Protein AF-A0A0V8QH85-F1 (afdb_monomer_lite)

Sequence (106 aa):
MLTVLGNLALYLEEEDCFEEALRQLEKKIQLELSCRRVGGVGKILVDAAYTMERQNTQGEKRKQMYIQAYYLLDLMQENVTKGIVFNHFKAVYGEEIEVEESCCIK

Radius of gyration: 14.27 Å; chains: 1; bounding box: 27×33×39 Å

Organism: NCBI:txid290052

Foldseek 3Di:
DLVVLQVVLVVCLVVVVLVVSLVSLVVSLVVCVVVVVLLCNLVSLVSNLVSCVSNVPDDPSSLVSLLVSLVSCVVSVVVVVNVVSQVVSCVVPVDGNDDPPPDPPD

Structure (mmCIF, N/CA/C/O backbone):
data_AF-A0A0V8QH85-F1
#
_entry.id   AF-A0A0V8QH85-F1
#
loop_
_atom_site.group_PDB
_atom_site.id
_atom_site.type_symbol
_atom_site.label_atom_id
_atom_site.label_alt_id
_atom_site.label_comp_id
_atom_site.label_asym_id
_atom_site.label_entity_id
_atom_site.label_seq_id
_atom_site.pdbx_PDB_ins_code
_atom_site.Cartn_x
_atom_site.Cartn_y
_atom_site.Cartn_z
_atom_site.occupancy
_atom_site.B_iso_or_equiv
_atom_site.auth_seq_id
_atom_site.auth_comp_id
_atom_site.auth_asym_id
_atom_site.auth_atom_id
_atom_site.pdbx_PDB_model_num
ATOM 1 N N . MET A 1 1 ? -1.942 9.559 -16.497 1.00 61.25 1 MET A N 1
ATOM 2 C CA . MET A 1 1 ? -0.639 9.544 -15.791 1.00 61.25 1 MET A CA 1
ATOM 3 C C . MET A 1 1 ? -0.697 8.694 -14.522 1.00 61.25 1 MET A C 1
ATOM 5 O O . MET A 1 1 ? 0.016 7.708 -14.469 1.00 61.25 1 MET A O 1
ATOM 9 N N . LEU A 1 2 ? -1.595 8.975 -13.566 1.00 68.56 2 LEU A N 1
ATOM 10 C CA . LEU A 1 2 ? -1.756 8.165 -12.339 1.00 68.56 2 LEU A CA 1
ATOM 11 C C . LEU A 1 2 ? -2.108 6.688 -12.605 1.00 68.56 2 LEU A C 1
ATOM 13 O O . LEU A 1 2 ? -1.519 5.798 -11.999 1.00 68.56 2 LEU A O 1
ATOM 17 N N . THR A 1 3 ? -3.003 6.429 -13.563 1.00 81.31 3 THR A N 1
ATOM 18 C CA . THR A 1 3 ? -3.347 5.070 -14.020 1.00 81.31 3 THR A CA 1
ATOM 19 C C . THR A 1 3 ? -2.162 4.354 -14.666 1.00 81.31 3 THR A C 1
ATOM 21 O O . THR A 1 3 ? -1.985 3.162 -14.471 1.00 81.31 3 THR A O 1
ATOM 24 N N . VAL A 1 4 ? -1.311 5.086 -15.397 1.00 90.12 4 VAL A N 1
ATOM 25 C CA . VAL A 1 4 ? -0.141 4.507 -16.081 1.00 90.12 4 VAL A CA 1
ATOM 26 C C . VAL A 1 4 ? 0.888 4.032 -15.059 1.00 90.12 4 VAL A C 1
ATOM 28 O O . VAL A 1 4 ? 1.387 2.923 -15.185 1.00 90.12 4 VAL A O 1
ATOM 31 N N . LEU A 1 5 ? 1.162 4.835 -14.024 1.00 91.06 5 LEU A N 1
ATOM 32 C CA . LEU A 1 5 ? 2.097 4.456 -12.960 1.00 91.06 5 LEU A CA 1
ATOM 33 C C . LEU A 1 5 ? 1.595 3.254 -12.152 1.00 91.06 5 LEU A C 1
ATOM 35 O O . LEU A 1 5 ? 2.386 2.376 -11.836 1.00 91.06 5 LEU A O 1
ATOM 39 N N . GLY A 1 6 ? 0.290 3.198 -11.853 1.00 90.50 6 GLY A N 1
ATOM 40 C CA . GLY A 1 6 ? -0.310 2.053 -11.159 1.00 90.50 6 GLY A CA 1
ATOM 41 C C . GLY A 1 6 ? -0.239 0.763 -11.975 1.00 90.50 6 GLY A C 1
ATOM 42 O O . GLY A 1 6 ? 0.235 -0.248 -11.476 1.00 90.50 6 GLY A O 1
ATOM 43 N N . ASN A 1 7 ? -0.638 0.813 -13.248 1.00 93.81 7 ASN A N 1
ATOM 44 C CA . ASN A 1 7 ? -0.606 -0.367 -14.114 1.00 93.81 7 ASN A CA 1
ATOM 45 C C . ASN A 1 7 ? 0.828 -0.839 -14.390 1.00 93.81 7 ASN A C 1
ATOM 47 O O . ASN A 1 7 ? 1.073 -2.037 -14.456 1.00 93.81 7 ASN A O 1
ATOM 51 N N . LEU A 1 8 ? 1.778 0.091 -14.535 1.00 96.00 8 LEU A N 1
ATOM 52 C CA . LEU A 1 8 ? 3.187 -0.258 -14.697 1.00 96.00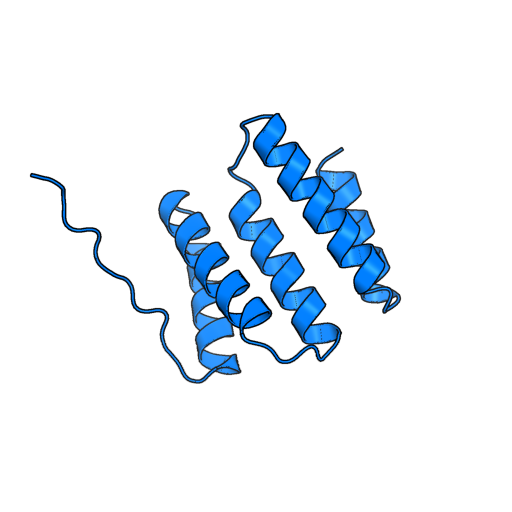 8 LEU A CA 1
ATOM 53 C C . LEU A 1 8 ? 3.753 -0.908 -13.430 1.00 96.00 8 LEU A C 1
ATOM 55 O O . LEU A 1 8 ? 4.504 -1.867 -13.545 1.00 96.00 8 LEU A O 1
ATOM 59 N N . ALA A 1 9 ? 3.398 -0.411 -12.240 1.00 96.44 9 ALA A N 1
ATOM 60 C CA . ALA A 1 9 ? 3.805 -1.039 -10.986 1.00 96.44 9 ALA A CA 1
ATOM 61 C C . ALA A 1 9 ? 3.292 -2.481 -10.884 1.00 96.44 9 ALA A C 1
ATOM 63 O O . ALA A 1 9 ? 4.074 -3.367 -10.565 1.00 96.44 9 ALA A O 1
ATOM 64 N N . LEU A 1 10 ? 2.020 -2.712 -11.226 1.00 95.31 10 LEU A N 1
ATOM 65 C CA . LEU A 1 10 ? 1.426 -4.050 -11.240 1.00 95.31 10 LEU A CA 1
ATOM 66 C C . LEU A 1 10 ? 2.164 -4.986 -12.205 1.00 95.31 10 LEU A C 1
ATOM 68 O O . LEU A 1 10 ? 2.580 -6.063 -11.802 1.00 95.31 10 LEU A O 1
ATOM 72 N N . TYR A 1 11 ? 2.395 -4.548 -13.446 1.00 97.06 11 TYR A N 1
ATOM 73 C CA . TYR A 1 11 ? 3.147 -5.333 -14.428 1.00 97.06 11 TYR A CA 1
ATOM 74 C C . TYR A 1 11 ? 4.560 -5.678 -13.931 1.00 97.06 11 TYR A C 1
ATOM 76 O O . TYR A 1 11 ? 5.016 -6.806 -14.058 1.00 97.06 11 TYR A O 1
ATOM 84 N N . LEU A 1 12 ? 5.261 -4.713 -13.332 1.00 97.62 12 LEU A N 1
ATOM 85 C CA . LEU A 1 12 ? 6.594 -4.947 -12.773 1.00 97.62 12 LEU A CA 1
ATOM 86 C C . LEU A 1 12 ? 6.557 -5.933 -11.597 1.00 97.62 12 LEU A C 1
ATOM 88 O O . LEU A 1 12 ? 7.474 -6.729 -11.460 1.00 97.62 12 LEU A O 1
ATOM 92 N N . GLU A 1 13 ? 5.512 -5.906 -10.771 1.00 96.19 13 GLU A N 1
ATOM 93 C CA . GLU A 1 13 ? 5.316 -6.884 -9.698 1.00 96.19 13 GLU A CA 1
ATOM 94 C C . GLU A 1 13 ? 5.018 -8.297 -10.237 1.00 96.19 13 GLU A C 1
ATOM 96 O O . GLU A 1 13 ? 5.469 -9.288 -9.660 1.00 96.19 13 GLU A O 1
ATOM 101 N N . GLU A 1 14 ? 4.275 -8.419 -11.340 1.00 95.94 14 GLU A N 1
ATOM 102 C CA . GLU A 1 14 ? 4.041 -9.698 -12.033 1.00 95.94 14 GLU A CA 1
ATOM 103 C C . GLU A 1 14 ? 5.337 -10.286 -12.611 1.00 95.94 14 GLU A C 1
ATOM 105 O O . GLU A 1 14 ? 5.523 -11.499 -12.580 1.00 95.94 14 GLU A O 1
ATOM 110 N N . GLU A 1 15 ? 6.259 -9.428 -13.047 1.00 97.50 15 GLU A N 1
ATOM 111 C CA . GLU A 1 15 ? 7.591 -9.790 -13.554 1.00 97.50 15 GLU A CA 1
ATOM 112 C C . GLU A 1 15 ? 8.667 -9.877 -12.447 1.00 97.50 15 GLU A C 1
ATOM 114 O O . GLU A 1 15 ? 9.864 -9.823 -12.734 1.00 97.50 15 GLU A O 1
ATOM 119 N N . ASP A 1 16 ? 8.263 -9.939 -11.171 1.00 96.44 16 ASP A N 1
ATOM 120 C CA . ASP A 1 16 ? 9.140 -9.976 -9.986 1.00 96.44 16 ASP A CA 1
ATOM 121 C C . ASP A 1 16 ? 10.170 -8.816 -9.899 1.00 96.44 16 ASP A C 1
ATOM 123 O O . ASP A 1 16 ? 11.140 -8.853 -9.136 1.00 96.44 16 ASP A O 1
ATOM 127 N N . CYS A 1 17 ? 9.941 -7.724 -10.633 1.00 97.12 17 CYS A N 1
ATOM 128 C CA . CYS A 1 17 ? 10.722 -6.485 -10.612 1.00 97.12 17 CYS A CA 1
ATOM 129 C C . CYS A 1 17 ? 10.251 -5.567 -9.468 1.00 97.12 17 CYS A C 1
ATOM 131 O O . CYS A 1 17 ? 9.789 -4.440 -9.678 1.00 97.12 17 CYS A O 1
ATOM 133 N N . PHE A 1 18 ? 10.320 -6.073 -8.233 1.00 96.25 18 PHE A N 1
ATOM 134 C CA . PHE A 1 18 ? 9.707 -5.439 -7.059 1.00 96.25 18 PHE A CA 1
ATOM 135 C C . PHE A 1 18 ? 10.246 -4.034 -6.766 1.00 96.25 18 PHE A C 1
ATOM 137 O O . PHE A 1 18 ? 9.480 -3.119 -6.468 1.00 96.25 18 PHE A O 1
ATOM 144 N N . GLU A 1 19 ? 11.557 -3.828 -6.887 1.00 95.88 19 GLU A N 1
ATOM 145 C CA . GLU A 1 19 ? 12.178 -2.525 -6.630 1.00 95.88 19 GLU A CA 1
ATOM 146 C C . GLU A 1 19 ? 11.726 -1.475 -7.652 1.00 95.88 19 GLU A C 1
ATOM 148 O O . GLU A 1 19 ? 11.449 -0.321 -7.316 1.00 95.88 19 GLU A O 1
ATOM 153 N N . GLU A 1 20 ? 11.619 -1.860 -8.923 1.00 97.44 20 GLU A N 1
ATOM 154 C CA . GLU A 1 20 ? 11.078 -1.017 -9.980 1.00 97.44 20 GLU A CA 1
ATOM 155 C C . GLU A 1 20 ? 9.605 -0.685 -9.721 1.00 97.44 20 GLU A C 1
ATOM 157 O O . GLU A 1 20 ? 9.220 0.477 -9.898 1.00 97.44 20 GLU A O 1
ATOM 162 N N . ALA A 1 21 ? 8.803 -1.667 -9.293 1.00 97.50 21 ALA A N 1
ATOM 163 C CA . ALA A 1 21 ? 7.393 -1.489 -8.954 1.00 97.50 21 ALA A CA 1
ATOM 164 C C . ALA A 1 21 ? 7.222 -0.479 -7.809 1.00 97.50 21 ALA A C 1
ATOM 166 O O . ALA A 1 21 ? 6.505 0.517 -7.964 1.00 97.50 21 ALA A O 1
ATOM 167 N N . LEU A 1 22 ? 7.972 -0.649 -6.713 1.00 96.38 22 LEU A N 1
ATOM 168 C CA . LEU A 1 22 ? 7.981 0.274 -5.574 1.00 96.38 22 LEU A CA 1
ATOM 169 C C . LEU A 1 22 ? 8.361 1.700 -5.994 1.00 96.38 22 LEU A C 1
ATOM 171 O O . LEU A 1 22 ? 7.698 2.658 -5.588 1.00 96.38 22 LEU A O 1
ATOM 175 N N . ARG A 1 23 ? 9.354 1.864 -6.881 1.00 97.19 23 ARG A N 1
ATOM 176 C CA . ARG A 1 23 ? 9.720 3.185 -7.424 1.00 97.19 23 ARG A CA 1
ATOM 177 C C . ARG A 1 23 ? 8.590 3.830 -8.230 1.00 97.19 23 ARG A C 1
ATOM 179 O O . ARG A 1 23 ? 8.466 5.056 -8.221 1.00 97.19 23 ARG A O 1
ATOM 186 N N . GLN A 1 24 ? 7.768 3.060 -8.947 1.00 97.62 24 GLN A N 1
ATOM 187 C CA . GLN A 1 24 ? 6.608 3.631 -9.648 1.00 97.62 24 GLN A CA 1
ATOM 188 C C . GLN A 1 24 ? 5.496 4.040 -8.679 1.00 97.62 24 GLN A C 1
ATOM 190 O O . GLN A 1 24 ? 4.887 5.097 -8.868 1.00 97.62 24 GLN A O 1
ATOM 195 N N . LEU A 1 25 ? 5.251 3.247 -7.633 1.00 96.62 25 LEU A N 1
ATOM 196 C CA . LEU A 1 25 ? 4.275 3.571 -6.590 1.00 96.62 25 LEU A CA 1
ATOM 197 C C . LEU A 1 25 ? 4.685 4.829 -5.815 1.00 96.62 25 LEU A C 1
ATOM 199 O O . LEU A 1 25 ? 3.856 5.715 -5.613 1.00 96.62 25 LEU A O 1
ATOM 203 N N . GLU A 1 26 ? 5.970 4.986 -5.492 1.00 96.00 26 GLU A N 1
ATOM 204 C CA . GLU A 1 26 ? 6.497 6.206 -4.873 1.00 96.00 26 GLU A CA 1
ATOM 205 C C . GLU A 1 26 ? 6.263 7.441 -5.758 1.00 96.00 26 GLU A C 1
ATOM 207 O O . GLU A 1 26 ? 5.729 8.451 -5.294 1.00 96.00 26 GLU A O 1
ATOM 212 N N . LYS A 1 27 ? 6.566 7.354 -7.061 1.00 95.94 27 LYS A N 1
ATOM 213 C CA . LYS A 1 27 ? 6.274 8.439 -8.016 1.00 95.94 27 LYS A CA 1
ATOM 214 C C . LYS A 1 27 ? 4.785 8.770 -8.073 1.00 95.94 27 LYS A C 1
ATOM 216 O O . LYS A 1 27 ? 4.414 9.938 -8.198 1.00 95.94 27 LYS A O 1
ATOM 221 N N . LYS A 1 28 ? 3.919 7.757 -7.988 1.00 95.31 28 LYS A N 1
ATOM 222 C CA . LYS A 1 28 ? 2.462 7.938 -7.975 1.00 95.31 28 LYS A CA 1
ATOM 223 C C . LYS A 1 28 ? 2.021 8.699 -6.720 1.00 95.31 28 LYS A C 1
ATOM 225 O O . LYS A 1 28 ? 1.246 9.642 -6.854 1.00 95.31 28 LYS A O 1
ATOM 230 N N . ILE A 1 29 ? 2.568 8.369 -5.545 1.00 94.56 29 ILE A N 1
ATOM 231 C CA . ILE A 1 29 ? 2.338 9.116 -4.293 1.00 94.56 29 ILE A CA 1
ATOM 232 C C . ILE A 1 29 ? 2.808 10.568 -4.438 1.00 94.56 29 ILE A C 1
ATOM 234 O O . ILE A 1 29 ? 2.038 11.490 -4.175 1.00 94.56 29 ILE A O 1
ATOM 238 N N . GLN A 1 30 ? 4.039 10.792 -4.908 1.00 94.38 30 GLN A N 1
ATOM 239 C CA . GLN A 1 30 ? 4.583 12.141 -5.103 1.00 94.38 30 GLN A CA 1
ATOM 240 C C . GLN A 1 30 ? 3.699 12.983 -6.034 1.00 94.38 30 GLN A C 1
ATOM 242 O O . GLN A 1 30 ? 3.480 14.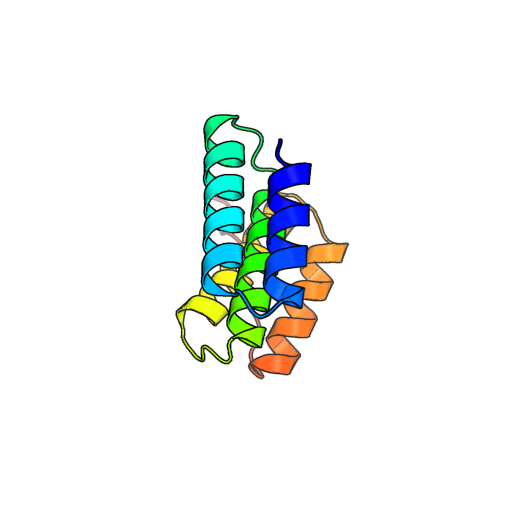168 -5.776 1.00 94.38 30 GLN A O 1
ATOM 247 N N . LEU A 1 31 ? 3.143 12.377 -7.087 1.00 92.81 31 LEU A N 1
ATOM 248 C CA . LEU A 1 31 ? 2.244 13.057 -8.016 1.00 92.81 31 LEU A CA 1
ATOM 249 C C . LEU A 1 31 ? 0.883 13.381 -7.380 1.00 92.81 31 LEU A C 1
ATOM 251 O O . LEU A 1 31 ? 0.398 14.500 -7.535 1.00 92.81 31 LEU A O 1
ATOM 255 N N . GLU A 1 32 ? 0.279 12.440 -6.646 1.00 92.25 32 GLU A N 1
ATOM 256 C CA . GLU A 1 32 ? -0.974 12.658 -5.900 1.00 92.25 32 GLU A CA 1
ATOM 257 C C . GLU A 1 32 ? -0.855 13.828 -4.917 1.00 92.25 32 GLU A C 1
ATOM 259 O O . GLU A 1 32 ? -1.732 14.698 -4.872 1.00 92.25 32 GLU A O 1
ATOM 264 N N . LEU A 1 33 ? 0.253 13.871 -4.170 1.00 91.19 33 LEU A N 1
ATOM 265 C CA . LEU A 1 33 ? 0.555 14.936 -3.216 1.00 91.19 33 LEU A CA 1
ATOM 266 C C . LEU A 1 33 ? 0.786 16.273 -3.927 1.00 91.19 33 LEU A C 1
ATOM 268 O O . LEU A 1 33 ? 0.172 17.277 -3.569 1.00 91.19 33 LEU A O 1
ATOM 272 N N . SER A 1 34 ? 1.608 16.282 -4.980 1.00 93.19 34 SER A N 1
ATOM 273 C CA . SER A 1 34 ? 1.917 17.496 -5.752 1.00 93.19 34 SER A CA 1
ATOM 274 C C . SER A 1 34 ? 0.672 18.100 -6.406 1.00 93.19 34 SER A C 1
ATOM 276 O O . SER A 1 34 ? 0.528 19.319 -6.483 1.00 93.19 34 SER A O 1
ATOM 278 N N . CYS A 1 35 ? -0.261 17.253 -6.844 1.00 91.81 35 CYS A N 1
ATOM 279 C CA . CYS A 1 35 ? -1.532 17.677 -7.422 1.00 91.81 35 CYS A CA 1
ATOM 280 C C . CYS A 1 35 ? -2.634 17.937 -6.384 1.00 91.81 35 CYS A C 1
ATOM 282 O O . CYS A 1 35 ? -3.752 18.258 -6.788 1.00 91.81 35 CYS A O 1
ATOM 284 N N . ARG A 1 36 ? -2.355 17.789 -5.079 1.00 88.31 36 ARG A N 1
ATOM 285 C CA . ARG A 1 36 ? -3.330 17.927 -3.979 1.00 88.31 36 ARG A CA 1
ATOM 286 C C . ARG A 1 36 ? -4.592 17.076 -4.164 1.00 88.31 36 ARG A C 1
ATOM 288 O O . ARG A 1 36 ? -5.673 17.470 -3.739 1.00 88.31 36 ARG A O 1
ATOM 295 N N . ARG A 1 37 ? -4.466 15.925 -4.828 1.00 82.88 37 ARG A N 1
ATOM 296 C CA . ARG A 1 37 ? -5.590 15.012 -5.070 1.00 82.88 37 ARG A CA 1
ATOM 297 C C . ARG A 1 37 ? -5.811 14.107 -3.868 1.00 82.88 37 ARG A C 1
ATOM 299 O O . ARG A 1 37 ? -6.948 14.014 -3.430 1.00 82.88 37 ARG A O 1
ATOM 306 N N . VAL A 1 38 ? -4.728 13.547 -3.313 1.00 80.69 38 VAL A N 1
ATOM 307 C CA . VAL A 1 38 ? -4.574 12.812 -2.030 1.00 80.69 38 VAL A CA 1
ATOM 308 C C . VAL A 1 38 ? -5.508 11.605 -1.803 1.00 80.69 38 VAL A C 1
ATOM 310 O O . VAL A 1 38 ? -5.101 10.648 -1.153 1.00 80.69 38 VAL A O 1
ATOM 313 N N . GLY A 1 39 ? -6.701 11.561 -2.398 1.00 81.12 39 GLY A N 1
ATOM 314 C CA . GLY A 1 39 ? -7.711 10.514 -2.239 1.00 81.12 39 GLY A CA 1
ATOM 315 C C . GLY A 1 39 ? -7.291 9.128 -2.736 1.00 81.12 39 GLY A C 1
ATOM 316 O O . GLY A 1 39 ? -7.965 8.143 -2.461 1.00 81.12 39 GLY A O 1
ATOM 317 N N . GLY A 1 40 ? -6.181 9.023 -3.469 1.00 86.25 40 GLY A N 1
ATOM 318 C CA . GLY A 1 40 ? -5.611 7.743 -3.888 1.00 86.25 40 GLY A CA 1
ATOM 319 C C . GLY A 1 40 ? -4.525 7.196 -2.958 1.00 86.25 40 GLY A C 1
ATOM 320 O O . GLY A 1 40 ? -4.175 6.025 -3.080 1.00 86.25 40 GLY A O 1
ATOM 321 N N . VAL A 1 41 ? -3.973 8.006 -2.046 1.00 93.00 41 VAL A N 1
ATOM 322 C CA . VAL A 1 41 ? -2.711 7.680 -1.352 1.00 93.00 41 VAL A CA 1
ATOM 323 C C . VAL A 1 41 ? -2.841 6.437 -0.476 1.00 93.00 41 VAL A C 1
ATOM 325 O O . VAL A 1 41 ? -1.965 5.580 -0.533 1.00 93.00 41 VAL A O 1
ATOM 328 N N . GLY A 1 42 ? -3.955 6.281 0.248 1.00 94.06 42 GLY A N 1
ATOM 329 C CA . GLY A 1 42 ? -4.203 5.082 1.054 1.00 94.06 42 GLY A CA 1
ATOM 330 C C . GLY A 1 42 ? -4.138 3.796 0.224 1.00 94.06 42 GLY A C 1
ATOM 331 O O . GLY A 1 42 ? -3.446 2.861 0.605 1.00 94.06 42 GLY A O 1
ATOM 332 N N . LYS A 1 43 ? -4.762 3.779 -0.962 1.00 93.62 43 LYS A N 1
ATOM 333 C CA . LYS A 1 43 ? -4.740 2.623 -1.879 1.00 93.62 43 LYS A CA 1
ATOM 334 C C . LYS A 1 43 ? -3.329 2.343 -2.405 1.00 93.62 43 LYS A C 1
ATOM 336 O O . LYS A 1 43 ? -2.907 1.199 -2.437 1.00 93.62 43 LYS A O 1
ATOM 341 N N . ILE A 1 44 ? -2.570 3.389 -2.736 1.00 95.69 44 ILE A N 1
ATOM 342 C CA . ILE A 1 44 ? -1.194 3.241 -3.238 1.00 95.69 44 ILE A CA 1
ATOM 343 C C . ILE A 1 44 ? -0.254 2.677 -2.160 1.00 95.69 44 ILE A C 1
ATOM 345 O O . ILE A 1 44 ?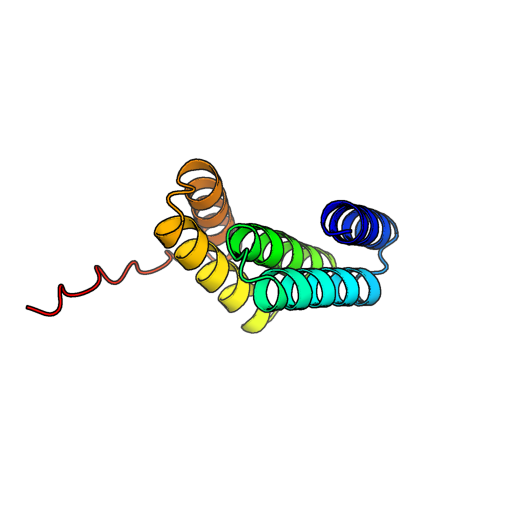 0.661 1.923 -2.480 1.00 95.69 44 ILE A O 1
ATOM 349 N N . LEU A 1 45 ? -0.472 3.015 -0.885 1.00 95.94 45 LEU A N 1
ATOM 350 C CA . LEU A 1 45 ? 0.284 2.428 0.225 1.00 95.94 45 LEU A CA 1
ATOM 351 C C . LEU A 1 45 ? -0.044 0.946 0.440 1.00 95.94 45 LEU A C 1
ATOM 353 O O . LEU A 1 45 ? 0.863 0.191 0.779 1.00 95.94 45 LEU A O 1
ATOM 357 N N . VAL A 1 46 ? -1.296 0.524 0.216 1.00 95.62 46 VAL A N 1
ATOM 358 C CA . VAL A 1 46 ? -1.658 -0.907 0.213 1.00 95.62 46 VAL A CA 1
ATOM 359 C C . VAL A 1 46 ? -0.897 -1.637 -0.887 1.00 95.62 46 VAL A C 1
ATOM 361 O O . VAL A 1 46 ? -0.249 -2.636 -0.591 1.00 95.62 46 VAL A O 1
ATOM 364 N N . ASP A 1 47 ? -0.916 -1.106 -2.116 1.00 95.12 47 ASP A N 1
ATOM 365 C CA . ASP A 1 47 ? -0.185 -1.691 -3.247 1.00 95.12 47 ASP A CA 1
ATOM 366 C C . ASP A 1 47 ? 1.308 -1.843 -2.897 1.00 95.12 47 ASP A C 1
ATOM 368 O O . ASP A 1 47 ? 1.888 -2.908 -3.067 1.00 95.12 47 ASP A O 1
ATOM 372 N N . ALA A 1 48 ? 1.925 -0.810 -2.309 1.00 95.44 48 ALA A N 1
ATOM 373 C CA . ALA A 1 48 ? 3.339 -0.847 -1.933 1.00 95.44 48 ALA A CA 1
ATOM 374 C C . ALA A 1 48 ? 3.638 -1.863 -0.818 1.00 95.44 48 ALA A C 1
ATOM 376 O O . ALA A 1 48 ? 4.637 -2.582 -0.890 1.00 95.44 48 ALA A O 1
ATOM 377 N N . ALA A 1 49 ? 2.782 -1.943 0.204 1.00 94.75 49 ALA A N 1
ATOM 378 C CA . ALA A 1 49 ? 2.924 -2.915 1.284 1.00 94.75 49 ALA A CA 1
ATOM 379 C C . ALA A 1 49 ? 2.803 -4.356 0.763 1.00 94.75 49 ALA A C 1
ATOM 381 O O . ALA A 1 49 ? 3.567 -5.226 1.186 1.00 94.75 49 ALA A O 1
ATOM 382 N N . TYR A 1 50 ? 1.898 -4.587 -0.190 1.00 93.94 50 TYR A N 1
ATOM 383 C CA . TYR A 1 50 ? 1.726 -5.876 -0.848 1.00 93.94 50 TYR A CA 1
ATOM 384 C C . TYR A 1 50 ? 2.926 -6.243 -1.733 1.00 93.94 50 TYR A C 1
ATOM 386 O O . TYR A 1 50 ? 3.449 -7.351 -1.624 1.00 93.94 50 TYR A O 1
ATOM 394 N N . THR A 1 51 ? 3.456 -5.306 -2.522 1.00 95.12 51 THR A N 1
ATOM 395 C CA . THR A 1 51 ? 4.688 -5.530 -3.298 1.00 95.12 51 THR A CA 1
ATOM 396 C C . THR A 1 51 ? 5.862 -5.904 -2.384 1.00 95.12 51 THR A C 1
ATOM 398 O O . THR A 1 51 ? 6.599 -6.849 -2.665 1.00 95.12 51 THR A O 1
ATOM 401 N N . MET A 1 52 ? 6.012 -5.222 -1.241 1.00 93.94 52 MET A N 1
ATOM 402 C CA . MET A 1 52 ? 7.019 -5.566 -0.227 1.00 93.94 52 MET A CA 1
ATOM 403 C C . MET A 1 52 ? 6.803 -6.966 0.367 1.00 93.94 52 MET A C 1
ATOM 405 O O . MET A 1 52 ? 7.770 -7.683 0.647 1.00 93.94 52 MET A O 1
ATOM 409 N N . GLU A 1 53 ? 5.543 -7.362 0.564 1.00 91.81 53 GLU A N 1
ATOM 410 C CA . GLU A 1 53 ? 5.163 -8.707 0.996 1.00 91.81 53 GLU A CA 1
ATOM 411 C C . GLU A 1 53 ? 5.606 -9.764 -0.018 1.00 91.81 53 GLU A C 1
ATOM 413 O O . GLU A 1 53 ? 6.279 -10.720 0.366 1.00 91.81 53 GLU A O 1
ATOM 418 N N . ARG A 1 54 ? 5.326 -9.545 -1.309 1.00 92.06 54 ARG A N 1
ATOM 419 C CA . ARG A 1 54 ? 5.735 -10.436 -2.404 1.00 92.06 54 ARG A CA 1
ATOM 420 C C . ARG A 1 54 ? 7.246 -10.541 -2.580 1.00 92.06 54 ARG A C 1
ATOM 422 O O . ARG A 1 54 ? 7.750 -11.622 -2.871 1.00 92.06 54 ARG A O 1
ATOM 429 N N . GLN A 1 55 ? 7.974 -9.459 -2.319 1.00 93.19 55 GLN A N 1
ATOM 430 C CA . GLN A 1 55 ? 9.437 -9.456 -2.293 1.00 93.19 55 GLN A CA 1
ATOM 431 C C . GLN A 1 55 ? 10.018 -10.253 -1.100 1.00 93.19 55 GLN A C 1
ATOM 433 O O . GLN A 1 55 ? 11.234 -10.375 -0.970 1.00 93.19 55 GLN A O 1
ATOM 438 N N . ASN A 1 56 ? 9.181 -10.786 -0.196 1.00 85.69 56 ASN A N 1
ATOM 439 C CA . ASN A 1 56 ? 9.582 -11.387 1.081 1.00 85.69 56 ASN A CA 1
ATOM 440 C C . ASN A 1 56 ? 10.402 -10.438 1.968 1.00 85.69 56 ASN A C 1
ATOM 442 O O . ASN A 1 56 ? 11.173 -10.874 2.827 1.00 85.69 56 ASN A O 1
ATOM 446 N N . THR A 1 57 ? 10.217 -9.125 1.802 1.00 74.69 57 THR A N 1
ATOM 447 C CA . THR A 1 57 ? 10.827 -8.150 2.705 1.00 74.69 57 THR A CA 1
ATOM 448 C C . THR A 1 57 ? 10.035 -8.138 4.008 1.00 74.69 57 THR A C 1
ATOM 450 O O . THR A 1 57 ? 8.978 -7.520 4.144 1.00 74.69 57 THR A O 1
ATOM 453 N N . GLN A 1 58 ? 10.524 -8.897 4.987 1.00 64.88 58 GLN A N 1
ATOM 454 C CA . GLN A 1 58 ? 10.006 -8.821 6.345 1.00 64.88 58 GLN A CA 1
ATOM 455 C C . GLN A 1 58 ? 10.574 -7.577 7.015 1.00 64.88 58 GLN A C 1
ATOM 457 O O . GLN A 1 58 ? 11.787 -7.373 7.058 1.00 64.88 58 GLN A O 1
ATOM 462 N N . GLY A 1 59 ? 9.700 -6.727 7.541 1.00 79.94 59 GLY A N 1
ATOM 463 C CA . GLY A 1 59 ? 10.161 -5.578 8.292 1.00 79.94 59 GLY A CA 1
ATOM 464 C C . GLY A 1 59 ? 9.041 -4.690 8.788 1.00 79.94 59 GLY A C 1
ATOM 465 O O . GLY A 1 59 ? 7.952 -4.626 8.213 1.00 79.94 59 GLY A O 1
ATOM 466 N N . GLU A 1 60 ? 9.373 -3.946 9.835 1.00 87.12 60 GLU A N 1
ATOM 467 C CA . GLU A 1 60 ? 8.518 -2.934 10.447 1.00 87.12 60 GLU A CA 1
ATOM 468 C C . GLU A 1 60 ? 7.970 -1.948 9.405 1.00 87.12 60 GLU A C 1
ATOM 470 O O . GLU A 1 60 ? 6.808 -1.569 9.451 1.00 87.12 60 GLU A O 1
ATOM 475 N N . LYS A 1 61 ? 8.756 -1.622 8.370 1.00 88.50 61 LYS A N 1
ATOM 476 C CA . LYS A 1 61 ? 8.334 -0.735 7.276 1.00 88.50 61 LYS A CA 1
ATOM 477 C C . LYS A 1 61 ? 7.058 -1.211 6.563 1.00 88.50 61 LYS A C 1
ATOM 479 O O . LYS A 1 61 ? 6.168 -0.398 6.334 1.00 88.50 61 LYS A O 1
ATOM 484 N N . ARG A 1 62 ? 6.941 -2.508 6.249 1.00 91.56 62 ARG A N 1
ATOM 485 C CA . ARG A 1 62 ? 5.741 -3.083 5.607 1.00 91.56 62 ARG A CA 1
ATOM 486 C C . ARG A 1 62 ? 4.526 -2.961 6.526 1.00 91.56 62 ARG A C 1
ATOM 488 O O . ARG A 1 62 ? 3.452 -2.551 6.095 1.00 91.56 62 ARG A O 1
ATOM 495 N N . LYS A 1 63 ? 4.722 -3.273 7.811 1.00 92.88 63 LYS A N 1
ATOM 496 C CA . LYS A 1 63 ? 3.683 -3.179 8.845 1.00 92.88 63 LYS A CA 1
ATOM 497 C C . LYS A 1 63 ? 3.170 -1.742 8.969 1.00 92.88 63 LYS A C 1
ATOM 499 O O . LYS A 1 63 ? 1.967 -1.507 8.897 1.00 92.88 63 LYS A O 1
ATOM 504 N N . GLN A 1 64 ? 4.089 -0.783 9.051 1.00 93.00 64 GLN A N 1
ATOM 505 C CA . GLN A 1 64 ? 3.781 0.645 9.115 1.00 93.00 64 GLN A CA 1
ATOM 506 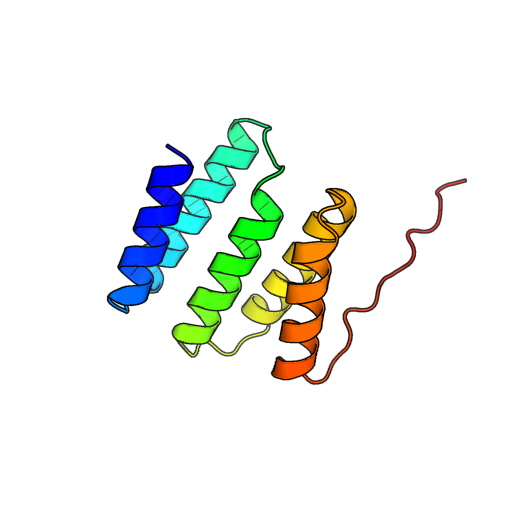C C . GLN A 1 64 ? 3.032 1.144 7.873 1.00 93.00 64 GLN A C 1
ATOM 508 O O . GLN A 1 64 ? 2.124 1.959 8.007 1.00 93.00 64 GLN A O 1
ATOM 513 N N . MET A 1 65 ? 3.338 0.635 6.674 1.00 94.12 65 MET A N 1
ATOM 514 C CA . MET A 1 65 ? 2.589 0.997 5.464 1.00 94.12 65 MET A CA 1
ATOM 515 C C . MET A 1 65 ? 1.128 0.542 5.517 1.00 94.12 65 MET A C 1
ATOM 517 O O . MET A 1 65 ? 0.249 1.333 5.180 1.00 94.12 65 MET A O 1
ATOM 521 N N . TYR A 1 66 ? 0.845 -0.676 5.991 1.00 95.31 66 TYR A N 1
ATOM 522 C CA . TYR A 1 66 ? -0.539 -1.127 6.181 1.00 95.31 66 TYR A CA 1
ATOM 523 C C . TYR A 1 66 ? -1.288 -0.285 7.224 1.00 95.31 66 TYR A C 1
ATOM 525 O O . TYR A 1 66 ? -2.441 0.079 6.994 1.00 95.31 66 TYR A O 1
ATOM 533 N N . ILE A 1 67 ? -0.629 0.082 8.329 1.00 95.12 67 ILE A N 1
ATOM 534 C CA . ILE A 1 67 ? -1.212 0.956 9.362 1.00 95.12 67 ILE A CA 1
ATOM 535 C C . ILE A 1 67 ? -1.534 2.341 8.780 1.00 95.12 67 ILE A C 1
ATOM 537 O O . ILE A 1 67 ? -2.653 2.834 8.913 1.00 95.12 67 ILE A O 1
ATOM 541 N N . GLN A 1 68 ? -0.585 2.961 8.075 1.00 94.56 68 GLN A N 1
ATOM 542 C CA . GLN A 1 68 ? -0.794 4.264 7.434 1.00 94.56 68 GLN A CA 1
ATOM 543 C C . GLN A 1 68 ? -1.900 4.209 6.376 1.00 94.56 68 GLN A C 1
ATOM 545 O O . GLN A 1 68 ? -2.738 5.109 6.309 1.00 94.56 68 GLN A O 1
ATOM 550 N N . ALA A 1 69 ? -1.930 3.148 5.566 1.00 95.94 69 ALA A N 1
ATOM 551 C CA . ALA A 1 69 ? -2.980 2.932 4.583 1.00 95.94 69 ALA A CA 1
ATOM 552 C C . ALA A 1 69 ? -4.356 2.839 5.249 1.00 95.94 69 ALA A C 1
ATOM 554 O O . ALA A 1 69 ? -5.283 3.513 4.807 1.00 95.94 69 ALA A O 1
ATOM 555 N N . TYR A 1 70 ? -4.480 2.062 6.329 1.00 96.12 70 TYR A N 1
ATOM 556 C CA . TYR A 1 70 ? -5.720 1.931 7.092 1.00 96.12 70 TYR A CA 1
ATOM 557 C C . TYR A 1 70 ? -6.246 3.293 7.559 1.00 96.12 70 TYR A C 1
ATOM 559 O O . TYR A 1 70 ? -7.391 3.638 7.267 1.00 96.12 70 TYR A O 1
ATOM 567 N N . TYR A 1 71 ? -5.398 4.100 8.202 1.00 94.69 71 TYR A N 1
ATOM 568 C CA . TYR A 1 71 ? -5.792 5.419 8.699 1.00 94.69 71 TYR A CA 1
ATOM 569 C C . TYR A 1 71 ? -6.166 6.399 7.587 1.00 94.69 71 TYR A C 1
ATOM 571 O O . TYR A 1 71 ? -7.147 7.128 7.709 1.00 94.69 71 TYR A O 1
ATOM 579 N N . LEU A 1 72 ? -5.432 6.409 6.473 1.00 94.00 72 LEU A N 1
ATOM 580 C CA . LEU A 1 72 ? -5.790 7.258 5.335 1.00 94.00 72 LEU A CA 1
ATOM 581 C C . LEU A 1 72 ? -7.120 6.834 4.708 1.00 94.00 72 LEU A C 1
ATOM 583 O O . LEU A 1 72 ? -7.926 7.689 4.350 1.00 94.00 72 LEU A O 1
ATOM 587 N N . LEU A 1 73 ? -7.372 5.530 4.591 1.00 94.38 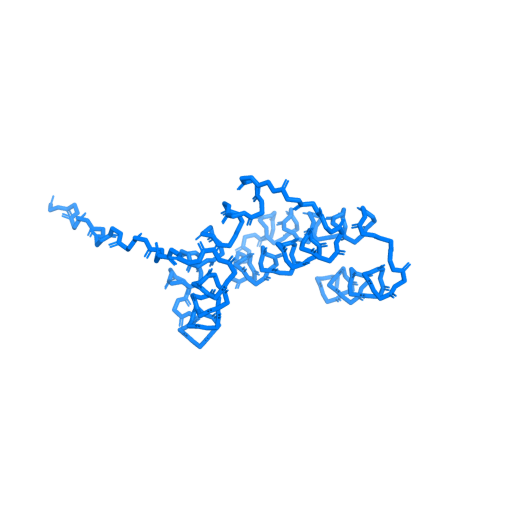73 LEU A N 1
ATOM 588 C CA . LEU A 1 73 ? -8.644 5.014 4.085 1.00 94.38 73 LEU A CA 1
ATOM 589 C C . LEU A 1 73 ? -9.805 5.350 5.030 1.00 94.38 73 LEU A C 1
ATOM 591 O O . LEU A 1 73 ? -10.897 5.646 4.548 1.00 94.38 73 LEU A O 1
ATOM 595 N N . ASP A 1 74 ? -9.573 5.354 6.343 1.00 93.69 74 ASP A N 1
ATOM 596 C CA . ASP A 1 74 ? -10.553 5.794 7.339 1.00 93.69 74 ASP A CA 1
ATOM 597 C C . ASP A 1 74 ? -10.894 7.282 7.194 1.00 93.69 74 ASP A C 1
ATOM 599 O O . ASP A 1 74 ? -12.060 7.636 7.018 1.00 93.69 74 ASP A O 1
ATOM 603 N N . LEU A 1 75 ? -9.872 8.141 7.129 1.00 91.88 75 LEU A N 1
ATOM 604 C CA . LEU A 1 75 ? -10.031 9.584 6.913 1.00 91.88 75 LEU A CA 1
ATOM 605 C C . LEU A 1 75 ? -10.763 9.906 5.602 1.00 91.88 75 LEU A C 1
ATOM 607 O O . LEU A 1 75 ? -11.539 10.859 5.531 1.00 91.88 75 LEU A O 1
ATOM 611 N N . MET A 1 76 ? -10.533 9.104 4.563 1.00 90.44 76 MET A N 1
ATOM 612 C CA . MET A 1 76 ? -11.179 9.233 3.254 1.00 90.44 76 MET A CA 1
ATOM 613 C C . MET A 1 76 ? -12.561 8.566 3.184 1.00 90.44 76 MET A C 1
ATOM 615 O O . MET A 1 76 ? -13.196 8.609 2.132 1.00 90.44 76 MET A O 1
ATOM 619 N N . GLN A 1 77 ? -13.033 7.948 4.273 1.00 92.50 77 GLN A N 1
ATOM 620 C CA . GLN A 1 77 ? -14.302 7.213 4.350 1.00 92.50 77 GLN A CA 1
ATOM 621 C C . GLN A 1 77 ? -14.405 6.037 3.354 1.00 92.50 77 GLN A C 1
ATOM 623 O O . GLN A 1 77 ? -15.493 5.595 2.980 1.00 92.50 77 GLN A O 1
ATOM 628 N N . GLU A 1 78 ? -13.268 5.460 2.962 1.00 92.75 78 GLU A N 1
ATOM 629 C CA . GLU A 1 78 ? -13.146 4.303 2.066 1.00 92.75 78 GLU A CA 1
ATOM 630 C C . GLU A 1 78 ? -13.347 2.987 2.843 1.00 92.75 78 GLU A C 1
ATOM 632 O O . GLU A 1 78 ? -12.495 2.095 2.854 1.00 92.75 78 GLU A O 1
ATOM 637 N N . ASN A 1 79 ? -14.497 2.863 3.517 1.00 92.31 79 ASN A N 1
ATOM 638 C CA . ASN A 1 79 ? -14.781 1.824 4.517 1.00 92.31 79 ASN A CA 1
ATOM 639 C C . ASN A 1 79 ? -14.614 0.382 4.011 1.00 92.31 79 ASN A C 1
ATOM 641 O O . ASN A 1 79 ? -14.171 -0.481 4.767 1.00 92.31 79 ASN A O 1
ATOM 645 N N . VAL A 1 80 ? -14.941 0.118 2.741 1.00 94.56 80 VAL A N 1
ATOM 646 C CA . VAL A 1 80 ? -14.775 -1.214 2.132 1.00 94.56 80 VAL A CA 1
ATOM 647 C C . VAL A 1 80 ? -13.295 -1.578 2.048 1.00 94.56 80 VAL A C 1
ATOM 649 O O . VAL A 1 80 ? -12.879 -2.613 2.564 1.00 94.56 80 VAL A O 1
ATOM 652 N N . THR A 1 81 ? -12.488 -0.701 1.447 1.00 92.75 81 THR A N 1
ATOM 653 C CA . THR A 1 81 ? -11.043 -0.913 1.304 1.00 92.75 81 THR A CA 1
ATOM 654 C C . THR A 1 81 ? -10.371 -0.980 2.675 1.00 92.75 81 THR A C 1
ATOM 656 O O . THR A 1 81 ? -9.552 -1.861 2.917 1.00 92.75 81 THR A O 1
ATOM 659 N N . LYS A 1 82 ? -10.773 -0.104 3.605 1.00 95.00 82 LYS A N 1
ATOM 660 C CA . LYS A 1 82 ? -10.313 -0.108 4.999 1.00 95.00 82 LYS A CA 1
ATOM 661 C C . LYS A 1 82 ? -10.522 -1.470 5.669 1.00 95.00 82 LYS A C 1
ATOM 663 O O . LYS A 1 82 ? -9.594 -2.002 6.272 1.00 95.00 82 LYS A O 1
ATOM 668 N N . GLY A 1 83 ? -11.718 -2.049 5.537 1.00 95.31 83 GLY A N 1
ATOM 669 C CA . GLY A 1 83 ? -12.034 -3.361 6.106 1.00 95.31 83 GLY A CA 1
ATOM 670 C C . GLY A 1 83 ? -11.183 -4.490 5.518 1.00 95.31 83 GLY A C 1
ATOM 671 O O . GLY A 1 83 ? -10.740 -5.370 6.252 1.00 95.31 83 GLY A O 1
ATOM 672 N N . ILE A 1 84 ? -10.896 -4.439 4.213 1.00 95.69 84 ILE A N 1
ATOM 673 C CA . ILE A 1 84 ? -10.001 -5.401 3.551 1.00 95.69 84 ILE A CA 1
ATOM 674 C C . ILE A 1 84 ? -8.585 -5.303 4.131 1.00 95.69 84 ILE A C 1
ATOM 676 O O . ILE A 1 84 ? -8.016 -6.324 4.512 1.00 95.69 84 ILE A O 1
ATOM 680 N N . VAL A 1 85 ? -8.045 -4.086 4.259 1.00 95.81 85 VAL A N 1
ATOM 681 C CA . VAL A 1 85 ? -6.709 -3.854 4.835 1.00 95.81 85 VAL A CA 1
ATOM 682 C C . VAL A 1 85 ? -6.631 -4.350 6.275 1.00 95.81 85 VAL A C 1
ATOM 684 O O . VAL A 1 85 ? -5.678 -5.039 6.623 1.00 95.81 85 VAL A O 1
ATOM 687 N N . PHE A 1 86 ? -7.641 -4.057 7.098 1.00 95.69 86 PHE A N 1
ATOM 688 C CA . PHE A 1 86 ? -7.695 -4.520 8.486 1.00 95.69 86 PHE A CA 1
ATOM 689 C C . PHE A 1 86 ? -7.674 -6.049 8.587 1.00 95.69 86 PHE A C 1
ATOM 691 O O . PHE A 1 86 ? -6.886 -6.614 9.343 1.00 95.69 86 PHE A O 1
ATOM 698 N N . ASN A 1 87 ? -8.509 -6.727 7.797 1.00 95.88 87 ASN A N 1
ATOM 699 C CA . ASN A 1 87 ? -8.578 -8.186 7.806 1.00 95.88 87 ASN A CA 1
ATOM 700 C C . ASN A 1 87 ? -7.265 -8.821 7.332 1.00 95.88 87 ASN A C 1
ATOM 702 O O . ASN A 1 87 ? -6.802 -9.781 7.947 1.00 95.88 87 ASN A O 1
ATOM 706 N N . HIS A 1 88 ? -6.650 -8.269 6.278 1.00 94.88 88 HIS A N 1
ATOM 707 C CA . HIS A 1 88 ? -5.341 -8.722 5.798 1.00 94.88 88 HIS A CA 1
ATOM 708 C C . HIS A 1 88 ? -4.258 -8.523 6.860 1.00 94.88 88 HIS A C 1
ATOM 710 O O . HIS A 1 88 ? -3.536 -9.459 7.190 1.00 94.88 88 HIS A O 1
ATOM 716 N N . PHE A 1 89 ? -4.196 -7.335 7.465 1.00 94.31 89 PHE A N 1
ATOM 717 C CA . PHE A 1 89 ? -3.244 -7.025 8.528 1.00 94.31 89 PHE A CA 1
ATOM 718 C C . PHE A 1 89 ? -3.371 -8.001 9.702 1.00 94.31 89 PHE A C 1
ATOM 720 O O . PHE A 1 89 ? -2.383 -8.607 10.114 1.00 94.31 89 PHE A O 1
ATOM 727 N N . LYS A 1 90 ? -4.593 -8.219 10.198 1.00 94.94 90 LYS A N 1
ATOM 728 C CA . LYS A 1 90 ? -4.850 -9.150 11.300 1.00 94.94 90 LYS A CA 1
ATOM 729 C C . LYS A 1 90 ? -4.445 -10.581 10.952 1.00 94.94 90 LYS A C 1
ATOM 731 O O . LYS A 1 90 ? -3.871 -11.269 11.791 1.00 94.94 90 LYS A O 1
ATOM 736 N N . ALA A 1 91 ? -4.703 -11.024 9.721 1.00 94.06 91 ALA A N 1
ATOM 737 C CA . ALA A 1 91 ? -4.316 -12.355 9.263 1.00 94.06 91 ALA A CA 1
ATOM 738 C C . ALA A 1 91 ? -2.789 -12.530 9.169 1.00 94.06 91 ALA A C 1
ATOM 740 O O . ALA A 1 91 ? -2.275 -13.580 9.546 1.00 94.06 91 ALA A O 1
ATOM 741 N N . VAL A 1 92 ? -2.069 -11.512 8.689 1.00 91.19 92 VAL A N 1
ATOM 742 C CA . VAL A 1 92 ? -0.613 -11.574 8.476 1.00 91.19 92 VAL A CA 1
ATOM 743 C C . VAL A 1 92 ? 0.179 -11.375 9.770 1.00 91.19 92 VAL A C 1
ATOM 745 O O . VAL A 1 92 ? 1.210 -12.019 9.955 1.00 91.19 92 VAL A O 1
ATOM 748 N N . TYR A 1 93 ? -0.274 -10.487 10.657 1.00 90.56 93 TYR A N 1
ATOM 749 C CA . TYR A 1 93 ? 0.484 -10.079 11.845 1.00 90.56 93 TYR A CA 1
ATOM 750 C C . TYR A 1 93 ? -0.072 -10.631 13.161 1.00 90.56 93 TYR A C 1
ATOM 752 O O . TYR A 1 93 ? 0.633 -10.603 14.163 1.00 90.56 93 TYR A O 1
ATOM 760 N N . GLY A 1 94 ? -1.310 -11.137 13.187 1.00 91.88 94 GLY A N 1
ATOM 761 C CA . GLY A 1 94 ? -1.960 -11.587 14.425 1.00 91.88 94 GLY A CA 1
ATOM 762 C C . GLY A 1 94 ? -2.292 -10.451 15.401 1.00 91.88 94 GLY A C 1
ATOM 763 O O . GLY A 1 94 ? -2.631 -10.714 16.552 1.00 91.88 94 GLY A O 1
ATOM 764 N N . GLU A 1 95 ? -2.200 -9.203 14.945 1.00 90.56 95 GLU A N 1
ATOM 765 C CA . GLU A 1 95 ? -2.412 -7.984 15.722 1.00 90.56 95 GLU A CA 1
ATOM 766 C C . GLU A 1 95 ? -3.639 -7.224 15.208 1.00 90.56 95 GLU A C 1
ATOM 768 O O . GLU A 1 95 ? -4.050 -7.377 14.055 1.00 90.56 95 GLU A O 1
ATOM 773 N N . GLU A 1 96 ? -4.215 -6.371 16.052 1.00 90.56 96 GLU A N 1
ATOM 774 C CA . GLU A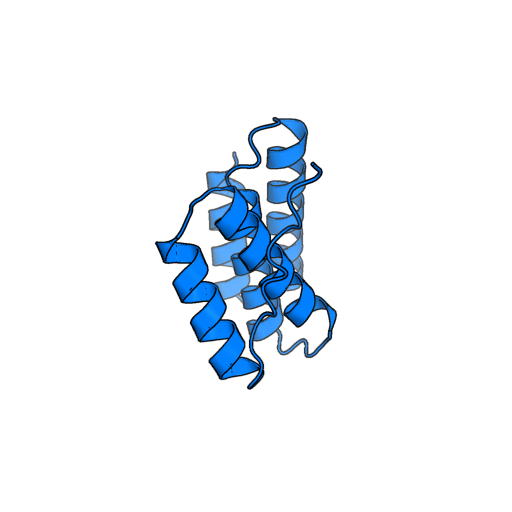 1 96 ? -5.235 -5.413 15.628 1.00 90.56 96 GLU A CA 1
ATOM 775 C C . GLU A 1 96 ? -4.596 -4.041 15.428 1.00 90.56 96 GLU A C 1
ATOM 777 O O . GLU A 1 96 ? -3.681 -3.656 16.155 1.00 90.56 96 GLU A O 1
ATOM 782 N N . ILE A 1 97 ? -5.065 -3.302 14.422 1.00 88.31 97 ILE A N 1
ATOM 783 C CA . ILE A 1 97 ? -4.695 -1.895 14.283 1.00 88.31 97 ILE A CA 1
ATOM 784 C C . ILE A 1 97 ? -5.448 -1.153 15.384 1.00 88.31 97 ILE A C 1
ATOM 786 O O . ILE A 1 97 ? -6.670 -1.021 15.302 1.00 88.31 97 ILE A O 1
ATOM 790 N N . GLU A 1 98 ? -4.731 -0.726 16.423 1.00 80.50 98 GLU A N 1
ATOM 791 C CA . GLU A 1 98 ? -5.293 0.096 17.492 1.00 80.50 98 GLU A CA 1
ATOM 792 C C . GLU A 1 98 ? -5.874 1.353 16.861 1.00 80.50 98 GLU A C 1
ATOM 794 O O . GLU A 1 98 ? -5.137 2.141 16.280 1.00 80.50 98 GLU A O 1
ATOM 799 N N . VAL A 1 99 ? -7.195 1.511 16.917 1.00 62.59 99 VAL A N 1
ATOM 800 C CA . VAL A 1 99 ? -7.858 2.739 16.492 1.00 62.59 99 VAL A CA 1
ATOM 801 C C . VAL A 1 99 ? -7.844 3.649 17.707 1.00 62.59 99 VAL A C 1
ATOM 803 O O . VAL A 1 99 ? -8.678 3.500 18.599 1.00 62.59 99 VAL A O 1
ATOM 806 N N . GLU A 1 100 ? -6.887 4.569 17.780 1.00 55.56 100 GLU A N 1
ATOM 807 C CA . GLU A 1 100 ? -7.046 5.684 18.706 1.00 55.56 100 GLU A CA 1
ATOM 808 C C . GLU A 1 100 ? -8.252 6.489 18.214 1.00 55.56 100 GLU A C 1
ATOM 810 O O . GLU A 1 100 ? -8.197 7.143 17.169 1.00 55.56 100 GLU A O 1
ATOM 815 N N . GLU A 1 101 ? -9.377 6.404 18.931 1.00 46.44 101 GLU A N 1
ATOM 816 C CA . GLU A 1 101 ? -10.469 7.354 18.756 1.00 46.44 101 GLU A CA 1
ATOM 817 C C . GLU A 1 101 ? -9.855 8.740 18.928 1.00 46.44 101 GLU A C 1
ATOM 819 O O . GLU A 1 101 ? -9.414 9.093 20.025 1.00 46.44 101 GLU A O 1
ATOM 824 N N . SER A 1 102 ? -9.752 9.503 17.835 1.00 46.38 102 SER A N 1
ATOM 825 C CA . SER A 1 102 ? -9.172 10.835 17.894 1.00 46.38 102 SER A CA 1
ATOM 826 C C . SER A 1 102 ? -9.959 11.618 18.934 1.00 46.38 102 SER A C 1
ATOM 828 O O . SER A 1 102 ? -11.139 11.920 18.735 1.00 46.38 102 SER A O 1
ATOM 830 N N . CYS A 1 103 ? -9.309 11.902 20.059 1.00 42.97 103 CYS A N 1
ATOM 831 C CA . CYS A 1 103 ? -9.816 12.784 21.085 1.00 42.97 103 CYS A CA 1
ATOM 832 C C . CYS A 1 103 ? -10.248 14.066 20.375 1.00 42.97 103 CYS A C 1
ATOM 834 O O . CYS A 1 103 ? -9.411 14.780 19.818 1.00 42.97 103 CYS A O 1
ATOM 836 N N . CYS A 1 104 ? -11.559 14.311 20.320 1.00 42.25 104 CYS A N 1
ATOM 837 C CA . CYS A 1 104 ? -12.095 15.577 19.861 1.00 42.25 104 CYS A CA 1
ATOM 838 C C . CYS A 1 104 ? -11.345 16.668 20.624 1.00 42.25 104 CYS A C 1
ATOM 840 O O . CYS A 1 104 ? -11.487 16.770 21.846 1.00 42.25 104 CYS A O 1
ATOM 842 N N . ILE A 1 105 ? -10.526 17.450 19.920 1.00 51.47 105 ILE A N 1
ATOM 843 C CA . ILE A 1 105 ? -10.001 18.701 20.454 1.00 51.47 105 ILE A CA 1
ATOM 844 C C . ILE A 1 105 ? -11.247 19.540 20.748 1.00 51.47 105 ILE A C 1
ATOM 846 O O . ILE A 1 105 ? -11.935 19.976 19.824 1.00 51.47 105 ILE A O 1
ATOM 850 N N . LYS A 1 106 ? -11.597 19.611 22.035 1.00 38.69 106 LYS A N 1
ATOM 851 C CA . LYS A 1 106 ? -12.690 20.428 22.565 1.00 38.69 106 LYS A CA 1
ATOM 852 C C . LYS A 1 106 ? -12.372 21.907 22.411 1.00 38.69 106 LYS A C 1
ATOM 854 O O . LYS A 1 106 ? -11.187 22.267 22.588 1.00 38.69 106 LYS A O 1
#

pLDDT: mean 88.7, std 13.29, range [38.69, 97.62]

Secondary structure (DSSP, 8-state):
-HHHHHHHHHHHHHTT-HHHHHHHHHHHHHHHHHTT--TTHHHHHHHHHHHHHHTT--SHHHHHHHHHHHHHHHHTT-HHHHHHHHHHHHHHHS------------

InterPro domains:
  IPR011990 Tetratricopeptide-like helical domain superfamily [G3DSA:1.25.40.10] (1-96)